Protein AF-A0A165UJW6-F1 (afdb_monomer)

Radius of gyration: 14.22 Å; Cα contacts (8 Å, |Δi|>4): 80; chains: 1; bounding box: 29×29×41 Å

Mean predicted aligned error: 2.59 Å

pLDDT: mean 96.49, std 1.79, range [86.5, 98.12]

Solvent-accessible surface area (backbone atoms only — not comparable to full-atom values): 5231 Å² total; per-residue (Å²): 100,85,88,74,51,54,69,66,63,53,50,52,48,51,52,52,33,54,75,69,71,46,94,61,61,36,69,43,67,51,56,89,47,78,87,55,59,62,92,81,35,87,78,30,53,48,81,78,49,77,38,76,76,54,73,54,65,57,45,38,62,44,96,71,73,84,54,43,72,56,65,59,56,54,49,36,71,76,40,60,91,81,104

Secondary structure (DSSP, 8-state):
-TTTS-HHHHHHHHHHHHHTT-S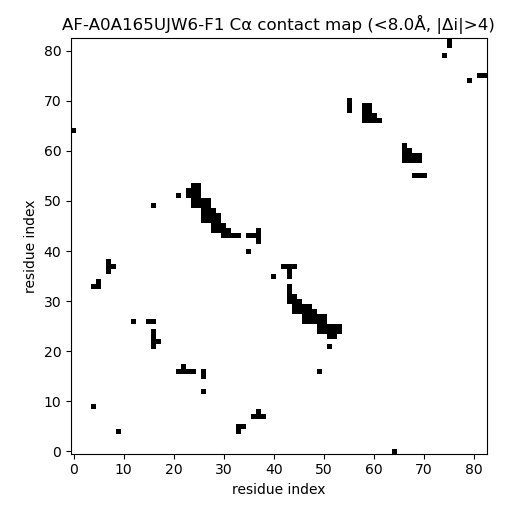S-EEEEE-S-TTS-TTT-TTS-EEEEEESS--HHHHHS-SSS----THHHHHHHH-TTT-

Sequence (83 aa):
MTDEFSEAYKKIAVSAVEALGAKISGIDLIIPDKEIDPTTDKKAYGIIEANFNPAMHMHVYPFAGKGRRLTMNVLKLLYPEVF

Structure (mmCIF, N/CA/C/O backbone):
data_AF-A0A165UJW6-F1
#
_entry.id   AF-A0A165UJW6-F1
#
loop_
_atom_site.group_PDB
_atom_site.id
_atom_site.type_symbol
_atom_site.label_atom_id
_atom_site.label_alt_id
_atom_site.label_comp_id
_atom_site.label_asym_id
_atom_site.label_entity_id
_atom_site.label_seq_id
_atom_site.pdbx_PDB_ins_code
_atom_site.Cartn_x
_atom_site.Cartn_y
_atom_site.Cartn_z
_atom_site.occupancy
_atom_site.B_iso_or_equiv
_atom_site.auth_seq_id
_atom_site.auth_comp_id
_atom_site.auth_asym_id
_atom_site.auth_atom_id
_atom_site.pdbx_PDB_model_num
ATOM 1 N N . MET A 1 1 ? 0.197 -10.916 -6.261 1.00 89.69 1 MET A N 1
ATOM 2 C CA . MET A 1 1 ? 0.761 -9.568 -6.485 1.00 89.69 1 MET A CA 1
ATOM 3 C C . MET A 1 1 ? 1.417 -8.941 -5.258 1.00 89.69 1 MET A C 1
ATOM 5 O O . MET A 1 1 ? 2.535 -8.483 -5.409 1.00 89.69 1 MET A O 1
ATOM 9 N N . THR A 1 2 ? 0.816 -8.890 -4.056 1.00 92.75 2 THR A N 1
ATOM 10 C CA . THR A 1 2 ? 1.431 -8.166 -2.908 1.00 92.75 2 THR A CA 1
ATOM 11 C C . THR A 1 2 ? 2.878 -8.571 -2.603 1.00 92.75 2 THR A C 1
ATOM 13 O O . THR A 1 2 ? 3.700 -7.709 -2.309 1.00 92.75 2 THR A O 1
ATOM 16 N N . ASP A 1 3 ? 3.196 -9.863 -2.680 1.00 94.19 3 ASP A N 1
ATOM 17 C CA . ASP A 1 3 ? 4.553 -10.374 -2.433 1.00 94.19 3 ASP A CA 1
ATOM 18 C C . ASP A 1 3 ? 5.456 -10.313 -3.679 1.00 94.19 3 ASP A C 1
ATOM 20 O O . ASP A 1 3 ? 6.657 -10.511 -3.572 1.00 94.19 3 ASP A O 1
ATOM 24 N N . GLU A 1 4 ? 4.884 -10.044 -4.854 1.00 93.56 4 GLU A N 1
ATOM 25 C CA . GLU A 1 4 ? 5.595 -9.989 -6.140 1.00 93.56 4 GLU A CA 1
ATOM 26 C C . GLU A 1 4 ? 6.077 -8.577 -6.485 1.00 93.56 4 GLU A C 1
ATOM 28 O O . GLU A 1 4 ? 6.946 -8.423 -7.336 1.00 93.56 4 GLU A O 1
ATOM 33 N N . PHE A 1 5 ? 5.502 -7.544 -5.863 1.00 95.56 5 PHE A N 1
ATOM 34 C CA . PHE A 1 5 ? 5.986 -6.174 -6.003 1.00 95.56 5 PHE A CA 1
ATOM 35 C C . PHE A 1 5 ? 7.177 -5.922 -5.089 1.00 95.56 5 PHE A C 1
ATOM 37 O O . PHE A 1 5 ? 7.159 -6.295 -3.910 1.00 95.56 5 PHE A O 1
ATOM 44 N N . SER A 1 6 ? 8.167 -5.203 -5.620 1.00 95.81 6 SER A N 1
ATOM 45 C CA . SER A 1 6 ? 9.317 -4.745 -4.849 1.00 95.81 6 SER A CA 1
ATOM 46 C C . SER A 1 6 ? 8.897 -3.813 -3.706 1.00 95.81 6 SER A C 1
ATOM 48 O O . SER A 1 6 ? 7.897 -3.091 -3.772 1.00 95.81 6 SER A O 1
ATOM 50 N N . GLU A 1 7 ? 9.700 -3.790 -2.643 1.00 96.94 7 GLU A N 1
ATOM 51 C CA . GLU A 1 7 ? 9.478 -2.888 -1.506 1.00 96.94 7 GLU A CA 1
ATOM 52 C C . GLU A 1 7 ? 9.568 -1.406 -1.898 1.00 96.94 7 GLU A C 1
ATOM 54 O O . GLU A 1 7 ? 8.990 -0.558 -1.221 1.00 96.94 7 GLU A O 1
ATOM 59 N N . ALA A 1 8 ? 10.246 -1.074 -3.001 1.00 97.19 8 ALA A N 1
ATOM 60 C CA . ALA A 1 8 ? 10.352 0.298 -3.488 1.00 97.19 8 ALA A CA 1
ATOM 61 C C . ALA A 1 8 ? 8.974 0.878 -3.853 1.00 97.19 8 ALA A C 1
ATOM 63 O O . ALA A 1 8 ? 8.619 1.955 -3.373 1.00 97.19 8 ALA A O 1
ATOM 64 N N . TYR A 1 9 ? 8.150 0.133 -4.601 1.00 97.69 9 TYR A N 1
ATOM 65 C CA . TYR A 1 9 ? 6.780 0.553 -4.926 1.00 97.69 9 TYR A CA 1
ATOM 66 C C . TYR A 1 9 ? 5.890 0.670 -3.685 1.00 97.69 9 TYR A C 1
ATOM 68 O O . TYR A 1 9 ? 5.084 1.594 -3.578 1.00 97.69 9 TYR A O 1
ATOM 76 N N . LYS A 1 10 ? 6.061 -0.227 -2.708 1.00 97.50 10 LYS A N 1
ATOM 77 C CA . LYS A 1 10 ? 5.303 -0.165 -1.449 1.00 97.50 10 LYS A CA 1
ATOM 78 C C . LYS A 1 10 ? 5.657 1.088 -0.649 1.00 97.50 10 LYS A C 1
ATOM 80 O O . LYS A 1 10 ? 4.759 1.758 -0.149 1.00 97.50 10 LYS A O 1
ATOM 85 N N . LYS A 1 11 ? 6.945 1.442 -0.575 1.00 97.94 11 LYS A N 1
ATOM 86 C CA . LYS A 1 11 ? 7.407 2.679 0.078 1.00 97.94 11 LYS A CA 1
ATOM 87 C C . LYS A 1 11 ? 6.862 3.929 -0.601 1.00 97.94 11 LYS A C 1
ATOM 89 O O . LYS A 1 11 ? 6.457 4.845 0.099 1.00 97.94 11 LYS A O 1
ATOM 94 N N . ILE A 1 12 ? 6.786 3.943 -1.931 1.00 97.69 12 ILE A N 1
ATOM 95 C CA . ILE A 1 12 ? 6.159 5.039 -2.682 1.00 97.69 12 ILE A CA 1
ATOM 96 C C . ILE A 1 12 ? 4.701 5.233 -2.253 1.00 97.69 12 ILE A C 1
ATOM 98 O O . ILE A 1 12 ? 4.300 6.358 -1.955 1.00 97.69 12 ILE A O 1
ATOM 102 N N . ALA A 1 13 ? 3.921 4.150 -2.163 1.00 97.94 13 ALA A N 1
ATOM 103 C CA . ALA A 1 13 ? 2.541 4.232 -1.689 1.00 97.94 13 ALA A CA 1
ATOM 104 C C . ALA A 1 13 ? 2.468 4.759 -0.244 1.00 97.94 13 ALA A C 1
ATOM 106 O O . ALA A 1 13 ? 1.664 5.642 0.038 1.00 97.94 13 ALA A O 1
ATOM 107 N N . VAL A 1 14 ? 3.343 4.292 0.656 1.00 98.00 14 VAL A N 1
ATOM 108 C CA . VAL A 1 14 ? 3.420 4.801 2.041 1.00 98.00 14 VAL A CA 1
ATOM 109 C C . VAL A 1 14 ? 3.727 6.301 2.071 1.00 98.00 14 VAL A C 1
ATOM 111 O O . VAL A 1 14 ? 2.990 7.054 2.703 1.00 98.00 14 VAL A O 1
ATOM 114 N N . SER A 1 15 ? 4.746 6.757 1.340 1.00 98.00 15 SER A N 1
ATOM 115 C CA . SER A 1 15 ? 5.115 8.177 1.284 1.00 98.00 15 SER A CA 1
ATOM 116 C C . SER A 1 15 ? 4.004 9.054 0.702 1.00 98.00 15 SER A C 1
ATOM 118 O O . SER A 1 15 ? 3.825 10.185 1.146 1.00 98.00 15 SER A O 1
ATOM 120 N N . ALA A 1 16 ? 3.221 8.543 -0.253 1.00 98.12 16 ALA A N 1
ATOM 121 C CA . ALA A 1 16 ? 2.054 9.254 -0.771 1.00 98.12 16 ALA A CA 1
ATOM 122 C C . ALA A 1 16 ? 0.963 9.427 0.300 1.00 98.12 16 ALA A C 1
ATOM 124 O O . ALA A 1 16 ? 0.419 10.520 0.450 1.00 98.12 16 ALA A O 1
ATOM 125 N N . VAL A 1 17 ? 0.679 8.383 1.088 1.00 98.00 17 VAL A N 1
ATOM 126 C CA . VAL A 1 17 ? -0.268 8.460 2.217 1.00 98.00 17 VAL A CA 1
ATOM 127 C C . VAL A 1 17 ? 0.212 9.462 3.275 1.00 98.00 17 VAL A C 1
ATOM 129 O O . VAL A 1 17 ? -0.582 10.277 3.749 1.00 98.00 17 VAL A O 1
ATOM 132 N N . GLU A 1 18 ? 1.506 9.445 3.607 1.00 97.94 18 GLU A N 1
ATOM 133 C CA . GLU A 1 18 ? 2.124 10.386 4.553 1.00 97.94 18 GLU A CA 1
ATOM 134 C C . GLU A 1 18 ? 2.034 11.837 4.067 1.00 97.94 18 GLU A C 1
ATOM 136 O O . GLU A 1 18 ? 1.644 12.715 4.838 1.00 97.94 18 GLU A O 1
ATOM 141 N N . ALA A 1 19 ? 2.327 12.092 2.787 1.00 98.06 19 ALA A N 1
ATOM 142 C CA . ALA A 1 19 ? 2.238 13.424 2.186 1.00 98.06 19 ALA A CA 1
ATOM 143 C C . ALA A 1 19 ? 0.808 13.991 2.206 1.00 98.06 19 ALA A C 1
ATOM 145 O O . ALA A 1 19 ? 0.624 15.204 2.299 1.00 98.06 19 ALA A O 1
ATOM 146 N N . LEU A 1 20 ? -0.204 13.120 2.158 1.00 97.25 20 LEU A N 1
ATOM 147 C CA . LEU A 1 20 ? -1.616 13.493 2.286 1.00 97.25 20 LEU A CA 1
ATOM 148 C C . LEU A 1 20 ? -2.062 13.706 3.743 1.00 97.25 20 LEU A C 1
ATOM 150 O O . LEU A 1 20 ? -3.199 14.111 3.976 1.00 97.25 20 LEU A O 1
ATOM 154 N N . GLY A 1 21 ? -1.212 13.404 4.731 1.00 97.31 21 GLY A N 1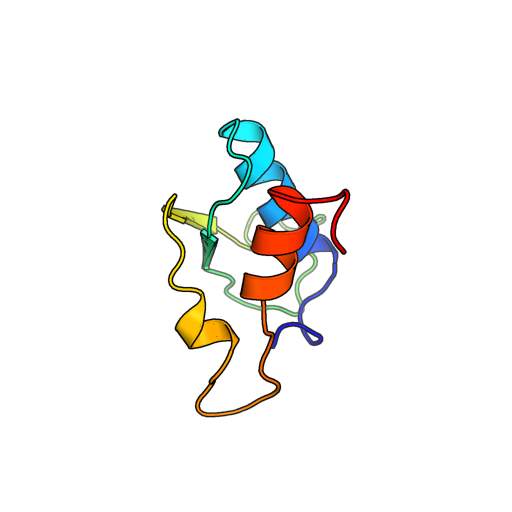
ATOM 155 C CA . GLY A 1 21 ? -1.575 13.452 6.150 1.00 97.31 21 GLY A CA 1
ATOM 156 C C . GLY A 1 21 ? -2.618 12.402 6.555 1.00 97.31 21 GLY A C 1
ATOM 157 O O . GLY A 1 21 ? -3.232 12.515 7.618 1.00 97.31 21 GLY A O 1
ATOM 158 N N . ALA A 1 22 ? -2.838 11.382 5.724 1.00 96.88 22 ALA A N 1
ATOM 159 C CA . ALA A 1 22 ? -3.805 10.329 5.990 1.00 96.88 22 ALA A CA 1
ATOM 160 C C . ALA A 1 22 ? -3.199 9.240 6.890 1.00 96.88 22 ALA A C 1
ATOM 162 O O . ALA A 1 22 ? -2.010 8.938 6.828 1.00 96.88 22 ALA A O 1
ATOM 163 N N . LYS A 1 23 ? -4.031 8.610 7.727 1.00 95.31 23 LYS A N 1
ATOM 164 C CA . LYS A 1 23 ? -3.638 7.394 8.467 1.00 95.31 23 LYS A CA 1
ATOM 165 C C . LYS A 1 23 ? -3.905 6.118 7.677 1.00 95.31 23 LYS A C 1
ATOM 167 O O . LYS A 1 23 ? -3.167 5.150 7.815 1.00 95.31 23 LYS A O 1
ATOM 172 N N . ILE A 1 24 ? -4.959 6.125 6.866 1.00 96.62 24 ILE A N 1
ATOM 173 C CA . ILE A 1 24 ? -5.350 5.031 5.980 1.00 96.62 24 ILE A CA 1
ATOM 174 C C . ILE A 1 24 ? -5.799 5.668 4.667 1.00 96.62 24 ILE A C 1
ATOM 176 O O . ILE A 1 24 ? -6.635 6.567 4.673 1.00 96.62 24 ILE A O 1
ATOM 180 N N . SER A 1 25 ? -5.236 5.208 3.556 1.00 97.69 25 SER A N 1
ATOM 181 C CA . SER A 1 25 ? -5.681 5.544 2.206 1.00 97.69 25 SER A CA 1
ATOM 182 C C . SER A 1 25 ? -5.213 4.444 1.250 1.00 97.69 25 SER A C 1
ATOM 184 O O . SER A 1 25 ? -4.177 3.815 1.487 1.00 97.69 25 SER A O 1
ATOM 186 N N . GLY A 1 26 ? -6.001 4.163 0.215 1.00 97.88 26 GLY A N 1
ATOM 187 C CA . GLY A 1 26 ? -5.595 3.319 -0.907 1.00 97.88 26 GLY A CA 1
ATOM 188 C C . GLY A 1 26 ? -4.943 4.180 -1.979 1.00 97.88 26 GLY A C 1
ATOM 189 O O . GLY A 1 26 ? -5.525 5.182 -2.380 1.00 97.88 26 GLY A O 1
ATOM 190 N N . ILE A 1 27 ? -3.744 3.810 -2.425 1.00 98.12 27 ILE A N 1
ATOM 191 C CA . ILE A 1 27 ? -3.042 4.515 -3.500 1.00 98.12 27 ILE A CA 1
ATOM 192 C C . ILE A 1 27 ? -3.118 3.665 -4.757 1.00 98.12 27 ILE A C 1
ATOM 194 O O . ILE A 1 27 ? -2.619 2.537 -4.758 1.00 98.12 27 ILE A O 1
ATOM 198 N N . ASP A 1 28 ? -3.689 4.232 -5.813 1.00 98.00 28 ASP A N 1
ATOM 199 C CA . ASP A 1 28 ? -3.755 3.585 -7.115 1.00 98.00 28 ASP A CA 1
ATOM 200 C C . ASP A 1 28 ? -2.616 4.097 -7.995 1.00 98.00 28 ASP A C 1
ATOM 202 O O . ASP A 1 28 ? -2.456 5.299 -8.240 1.00 98.00 28 ASP A O 1
ATOM 206 N N . LEU A 1 29 ? -1.791 3.154 -8.451 1.00 97.62 29 LEU A N 1
ATOM 207 C CA . LEU A 1 29 ? -0.633 3.408 -9.296 1.00 97.62 29 LEU A CA 1
ATOM 208 C C . LEU A 1 29 ? -0.836 2.757 -10.661 1.00 97.62 29 LEU A C 1
ATOM 210 O O . LEU A 1 29 ? -1.264 1.606 -10.755 1.00 97.62 29 LEU A O 1
ATOM 214 N N . ILE A 1 30 ? -0.429 3.459 -11.713 1.00 97.94 30 ILE A N 1
ATOM 215 C CA . ILE A 1 30 ? -0.150 2.847 -13.011 1.00 97.94 30 ILE A CA 1
ATOM 216 C C . ILE A 1 30 ? 1.341 2.532 -13.053 1.00 97.94 30 ILE A C 1
ATOM 218 O O . ILE A 1 30 ? 2.168 3.432 -12.921 1.00 97.94 30 ILE A O 1
ATOM 222 N N . ILE A 1 31 ? 1.670 1.256 -13.241 1.00 97.50 31 ILE A N 1
ATOM 223 C CA . ILE A 1 31 ? 3.040 0.738 -13.306 1.00 97.50 31 ILE A CA 1
ATOM 224 C C . ILE A 1 31 ? 3.167 -0.017 -14.635 1.00 97.50 31 ILE A C 1
ATOM 226 O O . ILE A 1 31 ? 2.567 -1.087 -14.759 1.00 97.50 31 ILE A O 1
ATOM 230 N N . PRO A 1 32 ? 3.873 0.529 -15.647 1.00 96.88 32 PRO A N 1
ATOM 231 C CA . PRO A 1 32 ? 3.990 -0.110 -16.959 1.00 96.88 32 PRO A CA 1
ATOM 232 C C . PRO A 1 32 ? 4.715 -1.458 -16.907 1.00 96.88 32 PRO A C 1
ATOM 234 O O . PRO A 1 32 ? 4.331 -2.386 -17.613 1.00 96.88 32 PRO A O 1
ATOM 237 N N . ASP A 1 33 ? 5.741 -1.561 -16.059 1.00 96.31 33 ASP A N 1
ATOM 238 C CA . ASP A 1 33 ? 6.500 -2.785 -15.818 1.00 96.31 33 ASP A CA 1
ATOM 239 C C . ASP A 1 33 ? 6.942 -2.846 -14.349 1.00 96.31 33 ASP A C 1
ATOM 241 O O . ASP A 1 33 ? 7.647 -1.966 -13.853 1.00 96.31 33 ASP A O 1
ATOM 245 N N . LYS A 1 34 ? 6.510 -3.895 -13.643 1.00 94.69 34 LYS A N 1
ATOM 246 C CA . LYS A 1 34 ? 6.786 -4.093 -12.213 1.00 94.69 34 LYS A CA 1
ATOM 247 C C . LYS A 1 34 ? 8.238 -4.469 -11.909 1.00 94.69 34 LYS A C 1
ATOM 249 O O . LYS A 1 34 ? 8.637 -4.374 -10.749 1.00 94.69 34 LYS A O 1
ATOM 254 N N . GLU A 1 35 ? 8.998 -4.908 -12.912 1.00 95.88 35 GLU A N 1
ATOM 255 C CA . GLU A 1 35 ? 10.401 -5.309 -12.755 1.00 95.88 35 GLU A CA 1
ATOM 256 C C . GLU A 1 35 ? 11.360 -4.106 -12.808 1.00 95.88 35 GLU A C 1
ATOM 258 O O . GLU A 1 35 ? 12.505 -4.207 -12.367 1.00 95.88 35 GLU A O 1
ATOM 263 N N . ILE A 1 36 ? 10.903 -2.947 -13.302 1.00 96.75 36 ILE A N 1
ATOM 264 C CA . ILE A 1 36 ? 11.690 -1.708 -13.302 1.00 96.75 36 ILE A CA 1
ATOM 265 C C . ILE A 1 36 ? 11.800 -1.171 -11.871 1.00 96.75 36 ILE A C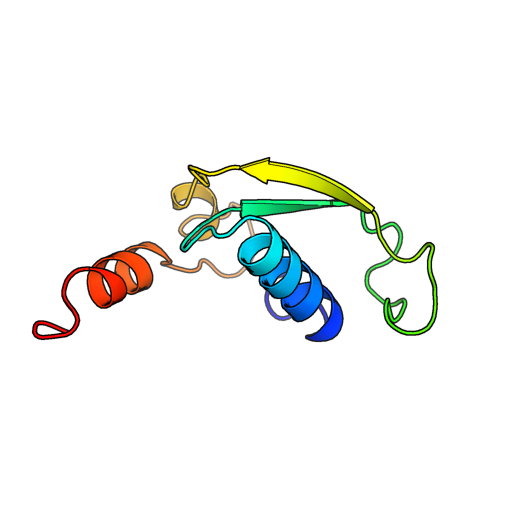 1
ATOM 267 O O . ILE A 1 36 ? 10.798 -1.055 -11.163 1.00 96.75 36 ILE A O 1
ATOM 271 N N . ASP A 1 37 ? 13.013 -0.793 -11.458 1.00 96.25 37 ASP A N 1
ATOM 272 C CA . ASP A 1 37 ? 13.251 -0.141 -10.171 1.00 96.25 37 ASP A CA 1
ATOM 273 C C . ASP A 1 37 ? 12.821 1.340 -10.221 1.00 96.25 37 ASP A C 1
ATOM 275 O O . ASP A 1 37 ? 13.477 2.157 -10.886 1.00 96.25 37 ASP A O 1
ATOM 279 N N . PRO A 1 38 ? 11.770 1.733 -9.473 1.00 96.69 38 PRO A N 1
ATOM 280 C CA . PRO A 1 38 ? 11.240 3.091 -9.506 1.00 96.69 38 PRO A CA 1
ATOM 281 C C . PRO A 1 38 ? 12.151 4.133 -8.847 1.00 96.69 38 PRO A C 1
ATOM 283 O O . PRO A 1 38 ? 11.868 5.328 -8.926 1.00 96.69 38 PRO A O 1
ATOM 286 N N . THR A 1 39 ? 13.239 3.715 -8.194 1.00 94.69 39 THR A N 1
ATOM 287 C CA . THR A 1 39 ? 14.259 4.631 -7.663 1.00 94.69 39 THR A CA 1
ATOM 288 C C . THR A 1 39 ? 15.241 5.102 -8.736 1.00 94.69 39 THR A C 1
ATOM 290 O O . THR A 1 39 ? 15.885 6.138 -8.567 1.00 94.69 39 THR A O 1
ATOM 293 N N . THR A 1 40 ? 15.333 4.371 -9.850 1.00 96.56 40 THR A N 1
ATOM 294 C CA . THR A 1 40 ? 16.283 4.645 -10.939 1.00 96.56 40 THR A CA 1
ATOM 295 C C . THR A 1 40 ? 15.614 5.199 -12.193 1.00 96.56 40 THR A C 1
ATOM 297 O O . THR A 1 40 ? 16.245 5.962 -12.926 1.00 96.56 40 THR A O 1
ATOM 300 N N . ASP A 1 41 ? 14.332 4.890 -12.414 1.00 96.69 41 ASP A N 1
ATOM 301 C CA . ASP A 1 41 ? 13.572 5.360 -13.572 1.00 96.69 41 ASP A CA 1
ATOM 302 C C . ASP A 1 41 ? 12.341 6.180 -13.157 1.00 96.69 41 ASP A C 1
ATOM 304 O O . ASP A 1 41 ? 11.409 5.697 -12.515 1.00 96.69 41 ASP A O 1
ATOM 308 N N . LYS A 1 42 ? 12.304 7.441 -13.602 1.00 93.00 42 LYS A N 1
ATOM 309 C CA . LYS A 1 42 ? 11.192 8.371 -13.351 1.00 93.00 42 LYS A CA 1
ATOM 310 C C . LYS A 1 42 ? 9.899 8.001 -14.086 1.00 93.00 42 LYS A C 1
ATOM 312 O O . LYS A 1 42 ? 8.860 8.572 -13.776 1.00 93.00 42 LYS A O 1
ATOM 317 N N . LYS A 1 43 ? 9.954 7.104 -15.074 1.00 96.06 43 LYS A N 1
ATOM 318 C CA . LYS A 1 43 ? 8.794 6.608 -15.834 1.00 96.06 43 LYS A CA 1
ATOM 319 C C . LYS A 1 43 ? 8.273 5.265 -15.318 1.00 96.06 43 LYS A C 1
ATOM 321 O O . LYS A 1 43 ? 7.334 4.727 -15.897 1.00 96.06 43 LYS A O 1
ATOM 326 N N . ALA A 1 44 ? 8.856 4.739 -14.241 1.00 97.56 44 ALA A N 1
ATOM 327 C CA . ALA A 1 44 ? 8.482 3.449 -13.672 1.00 97.56 44 ALA A CA 1
ATOM 328 C C . ALA A 1 44 ? 7.031 3.402 -13.163 1.00 97.56 44 ALA A C 1
ATOM 330 O O . ALA A 1 44 ? 6.419 2.338 -13.144 1.00 97.56 44 ALA A O 1
ATOM 331 N N . TYR A 1 45 ? 6.461 4.542 -12.756 1.00 98.12 45 TYR A N 1
ATOM 332 C CA . TYR A 1 45 ? 5.069 4.620 -12.322 1.00 98.12 45 TYR A CA 1
ATOM 333 C C . TYR A 1 45 ? 4.482 6.030 -12.427 1.00 98.12 45 TYR A C 1
ATOM 335 O O . TYR A 1 45 ? 5.204 7.020 -12.553 1.00 98.12 45 TYR A O 1
ATOM 343 N N . GLY A 1 46 ? 3.160 6.113 -12.284 1.00 98.06 46 GLY A N 1
ATOM 344 C CA . GLY A 1 46 ? 2.438 7.330 -11.917 1.00 98.06 46 GLY A CA 1
ATOM 345 C C . GLY A 1 46 ? 1.349 7.025 -10.887 1.00 98.06 46 GLY A C 1
ATOM 346 O O . GLY A 1 46 ? 0.716 5.973 -10.958 1.00 98.06 46 GLY A O 1
ATOM 347 N N . ILE A 1 47 ? 1.136 7.926 -9.924 1.00 97.81 47 ILE A N 1
ATOM 348 C CA . ILE A 1 47 ? -0.008 7.865 -8.998 1.00 97.81 47 ILE A CA 1
ATOM 349 C C . ILE A 1 47 ? -1.198 8.532 -9.686 1.00 97.81 47 ILE A C 1
ATOM 351 O O . ILE A 1 47 ? -1.068 9.663 -10.156 1.00 97.81 47 ILE A O 1
ATOM 355 N N . ILE A 1 48 ? -2.335 7.841 -9.745 1.00 97.69 48 ILE A N 1
ATOM 356 C CA . ILE A 1 48 ? -3.541 8.339 -10.426 1.00 97.69 48 ILE A CA 1
ATOM 357 C C . ILE A 1 48 ? -4.651 8.752 -9.461 1.00 97.69 48 ILE A C 1
ATOM 359 O O . ILE A 1 48 ? -5.406 9.670 -9.765 1.00 97.69 48 ILE A O 1
ATOM 363 N N . GLU A 1 49 ? -4.733 8.110 -8.297 1.00 97.88 49 GLU A N 1
ATOM 364 C CA . GLU A 1 49 ? -5.773 8.365 -7.304 1.00 97.88 49 GLU A CA 1
ATOM 365 C C . GLU A 1 49 ? -5.260 8.035 -5.897 1.00 97.88 49 GLU A C 1
ATOM 367 O O . GLU A 1 49 ? -4.434 7.138 -5.702 1.00 97.88 49 GLU A O 1
ATOM 372 N N . ALA A 1 50 ? -5.773 8.769 -4.910 1.00 97.44 50 ALA A N 1
ATOM 373 C CA . ALA A 1 50 ? -5.688 8.411 -3.504 1.00 97.44 50 ALA A CA 1
ATOM 374 C C . ALA A 1 50 ? -7.103 8.343 -2.919 1.00 97.44 50 ALA A C 1
ATOM 376 O O . ALA A 1 50 ? -7.806 9.355 -2.850 1.00 97.44 50 ALA A O 1
ATOM 377 N N . ASN A 1 51 ? -7.514 7.155 -2.486 1.00 97.12 51 ASN A N 1
ATOM 378 C CA . ASN A 1 51 ? -8.859 6.895 -2.000 1.00 97.12 51 ASN A CA 1
ATOM 379 C C . ASN A 1 51 ? -8.875 6.759 -0.471 1.00 97.12 51 ASN A C 1
ATOM 381 O O . ASN A 1 51 ? -8.351 5.799 0.099 1.00 97.12 51 ASN A O 1
ATOM 385 N N . PHE A 1 52 ? -9.515 7.714 0.205 1.00 94.44 52 PHE A N 1
ATOM 386 C CA . PHE A 1 52 ? -9.573 7.777 1.671 1.00 94.44 52 PHE A CA 1
ATOM 387 C C . PHE A 1 52 ? -10.462 6.696 2.310 1.00 94.44 52 PHE A C 1
ATOM 389 O O . PHE A 1 52 ? -10.433 6.527 3.527 1.00 94.44 52 PHE A O 1
ATOM 396 N N . ASN A 1 53 ? -11.237 5.951 1.516 1.00 94.88 53 ASN A N 1
ATOM 397 C CA . ASN A 1 53 ? -12.044 4.828 1.986 1.00 94.88 53 ASN A CA 1
ATOM 398 C C . ASN A 1 53 ? -11.776 3.578 1.128 1.00 94.88 53 ASN A C 1
ATOM 400 O O . ASN A 1 53 ? -12.634 3.164 0.342 1.00 94.88 53 ASN A O 1
ATOM 404 N N . PRO A 1 54 ? -10.578 2.972 1.243 1.00 95.81 54 PRO A N 1
ATOM 405 C CA . PRO A 1 54 ? -10.195 1.860 0.389 1.00 95.81 54 PRO 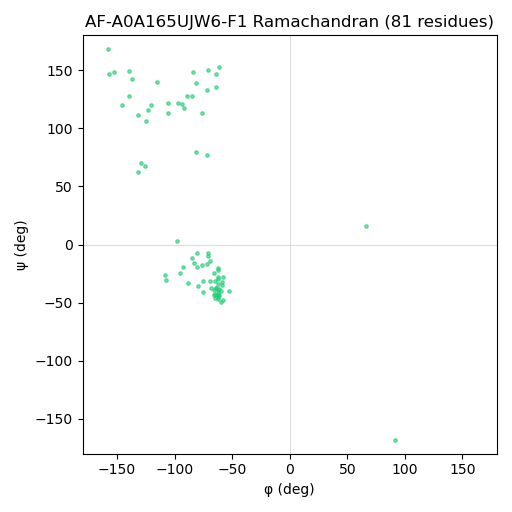A CA 1
ATOM 406 C C . PRO A 1 54 ? -11.104 0.650 0.618 1.00 95.81 54 PRO A C 1
ATOM 408 O O . PRO A 1 54 ? -11.379 0.239 1.749 1.00 95.81 54 PRO A O 1
ATOM 411 N N . ALA A 1 55 ? -11.532 0.027 -0.476 1.00 96.12 55 ALA A N 1
ATOM 412 C CA . ALA A 1 55 ? -12.403 -1.141 -0.469 1.00 96.12 55 ALA A CA 1
ATOM 413 C C . ALA A 1 55 ? -11.668 -2.413 0.008 1.00 96.12 55 ALA A C 1
ATOM 415 O O . ALA A 1 55 ? -11.317 -3.305 -0.765 1.00 96.12 55 ALA A O 1
ATOM 416 N N . MET A 1 56 ? -11.469 -2.529 1.324 1.00 97.00 56 MET A N 1
ATOM 417 C CA . MET A 1 56 ? -10.684 -3.600 1.954 1.00 97.00 56 MET A CA 1
ATOM 418 C C . MET A 1 56 ? -11.190 -5.017 1.653 1.00 97.00 56 MET A C 1
ATOM 420 O O . MET A 1 56 ? -10.391 -5.951 1.648 1.00 97.00 56 MET A O 1
ATOM 424 N N . HIS A 1 57 ? -12.488 -5.203 1.393 1.00 96.75 57 HIS A N 1
ATOM 425 C CA . HIS A 1 57 ? -13.064 -6.519 1.096 1.00 96.75 57 HIS A CA 1
ATOM 426 C C . HIS A 1 57 ? -12.421 -7.175 -0.137 1.00 96.75 57 HIS A C 1
ATOM 428 O O . HIS A 1 57 ? -12.187 -8.385 -0.120 1.00 96.75 57 HIS A O 1
ATOM 434 N N . MET A 1 58 ? -12.042 -6.379 -1.145 1.00 96.81 58 MET A N 1
ATOM 435 C CA . MET A 1 58 ? -11.352 -6.863 -2.346 1.00 96.81 58 MET A CA 1
ATOM 436 C C . MET A 1 58 ? -9.963 -7.434 -2.028 1.00 96.81 58 MET A C 1
ATOM 438 O O . MET A 1 58 ? -9.524 -8.388 -2.662 1.00 96.81 58 MET A O 1
ATOM 442 N N . HIS A 1 59 ? -9.288 -6.907 -1.000 1.00 97.00 59 HIS A N 1
ATOM 443 C CA . HIS A 1 59 ? -8.002 -7.438 -0.544 1.00 97.00 59 HIS A CA 1
ATOM 444 C C . HIS A 1 59 ? -8.159 -8.740 0.248 1.00 97.00 59 HIS A C 1
ATOM 446 O O . HIS A 1 59 ? -7.262 -9.581 0.214 1.00 97.00 59 HIS A O 1
ATOM 452 N N . VAL A 1 60 ? -9.273 -8.925 0.968 1.00 97.62 60 VAL A N 1
ATOM 453 C CA . VAL A 1 60 ? -9.508 -10.139 1.770 1.00 97.62 60 VAL A CA 1
ATOM 454 C C . VAL A 1 60 ? -9.874 -11.330 0.887 1.00 97.62 60 VAL A C 1
ATOM 456 O O . VAL A 1 60 ? -9.380 -12.430 1.135 1.00 97.62 60 VAL A O 1
ATOM 459 N N . TYR A 1 61 ? -10.701 -11.107 -0.135 1.00 97.25 61 TYR A N 1
ATOM 460 C CA . TYR A 1 61 ? -11.286 -12.162 -0.968 1.00 97.25 61 TYR A CA 1
ATOM 461 C C . TYR A 1 61 ? -10.995 -11.932 -2.460 1.00 97.25 61 TYR A C 1
ATOM 463 O O . TYR A 1 61 ? -11.912 -11.630 -3.225 1.00 97.25 61 TYR A O 1
ATOM 471 N N . PRO A 1 62 ? -9.729 -12.040 -2.898 1.00 96.88 62 PRO A N 1
ATOM 472 C CA . PRO A 1 62 ? -9.406 -11.906 -4.309 1.00 96.88 62 PRO A CA 1
ATOM 473 C C . PRO A 1 62 ? -9.918 -13.120 -5.094 1.00 96.88 62 PRO A C 1
ATOM 475 O O . PRO A 1 62 ? -9.937 -14.237 -4.579 1.00 96.88 62 PRO A O 1
ATOM 478 N N . PHE A 1 63 ? -10.263 -12.921 -6.368 1.00 96.94 63 PHE A N 1
ATOM 479 C CA . PHE A 1 63 ? -10.581 -14.029 -7.278 1.00 96.94 63 PHE A CA 1
ATOM 480 C C . PHE A 1 63 ? -9.397 -15.001 -7.434 1.00 96.94 63 PHE A C 1
ATOM 482 O O . PHE A 1 63 ? -9.585 -16.214 -7.452 1.00 96.94 63 PHE A O 1
ATOM 489 N N . ALA A 1 64 ? -8.175 -14.466 -7.513 1.00 95.75 64 ALA A N 1
ATOM 490 C CA . ALA A 1 64 ? -6.941 -15.237 -7.611 1.00 95.75 64 ALA A CA 1
ATOM 491 C C . ALA A 1 64 ? -5.826 -14.627 -6.748 1.00 95.75 64 ALA A C 1
ATOM 493 O O . ALA A 1 64 ? -5.746 -13.411 -6.566 1.00 95.75 64 ALA A O 1
ATOM 494 N N . GLY A 1 65 ? -4.931 -15.481 -6.248 1.00 94.94 65 GLY A N 1
ATOM 495 C CA . GLY A 1 65 ? -3.826 -15.090 -5.373 1.00 94.94 65 GLY A CA 1
ATOM 496 C C . GLY A 1 65 ? -4.168 -15.159 -3.882 1.00 94.94 65 GLY A C 1
ATOM 497 O O . GLY A 1 65 ? -5.159 -15.755 -3.466 1.00 94.94 65 GLY A O 1
ATOM 498 N N . LYS A 1 66 ? -3.296 -14.582 -3.049 1.00 96.81 66 LYS A N 1
ATOM 499 C CA . LYS A 1 66 ? -3.386 -14.675 -1.587 1.00 96.81 66 LYS A CA 1
ATOM 500 C C . LYS A 1 66 ? -4.180 -13.511 -0.996 1.00 96.81 66 LYS A C 1
ATOM 502 O O . LYS A 1 66 ? -3.730 -12.368 -1.058 1.00 96.81 66 LYS A O 1
ATOM 507 N N . GLY A 1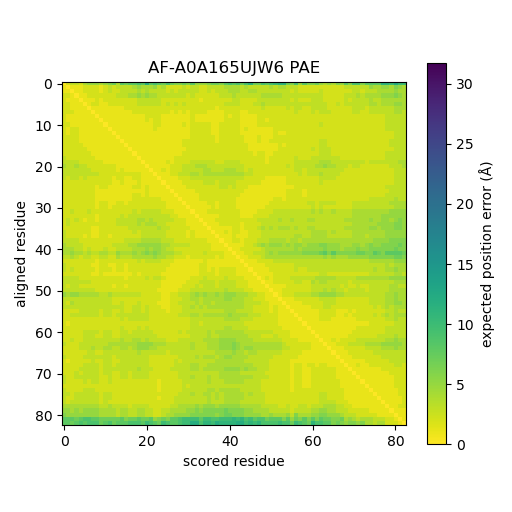 67 ? -5.302 -13.823 -0.351 1.00 97.00 67 GLY A N 1
ATOM 508 C CA . GLY A 1 67 ? -6.094 -12.857 0.410 1.00 97.00 67 GLY A CA 1
ATOM 509 C C . GLY A 1 67 ? -5.348 -12.281 1.619 1.00 97.00 67 GLY A C 1
ATOM 510 O O . GLY A 1 67 ? -4.528 -12.947 2.260 1.00 97.00 67 GLY A O 1
ATOM 511 N N . ARG A 1 68 ? -5.635 -11.018 1.938 1.00 97.06 68 ARG A N 1
ATOM 512 C CA . ARG A 1 68 ? -5.024 -10.236 3.020 1.00 97.06 68 ARG A CA 1
ATOM 513 C C . ARG A 1 68 ? -6.116 -9.557 3.844 1.00 97.06 68 ARG A C 1
ATOM 515 O O . ARG A 1 68 ? -6.785 -8.639 3.381 1.00 97.06 68 ARG A O 1
ATOM 522 N N . ARG A 1 69 ? -6.292 -9.993 5.095 1.00 96.88 69 ARG A N 1
ATOM 523 C CA . ARG A 1 69 ? -7.309 -9.450 6.011 1.00 96.88 69 ARG A CA 1
ATOM 524 C C . ARG A 1 69 ? -6.842 -8.147 6.669 1.00 96.88 69 ARG A C 1
ATOM 526 O O . ARG A 1 69 ? -6.423 -8.141 7.823 1.00 96.88 69 ARG A O 1
ATOM 533 N N . LEU A 1 70 ? -6.943 -7.045 5.928 1.00 96.50 70 LEU A N 1
ATOM 534 C CA . LEU A 1 70 ? -6.534 -5.709 6.386 1.00 96.50 70 LEU A CA 1
ATOM 535 C C . LEU A 1 70 ? -7.391 -5.174 7.544 1.00 96.50 70 LEU A C 1
ATOM 537 O O . LEU A 1 70 ? -6.912 -4.374 8.341 1.00 96.50 70 LEU A O 1
ATOM 541 N N . THR A 1 71 ? -8.629 -5.652 7.687 1.00 96.38 71 THR A N 1
ATOM 542 C CA . THR A 1 71 ? -9.562 -5.197 8.730 1.00 96.38 71 THR A CA 1
ATOM 543 C C . THR A 1 71 ? -9.022 -5.394 10.148 1.00 96.38 71 THR A C 1
ATOM 545 O O . THR A 1 71 ? -9.271 -4.560 11.010 1.00 96.38 71 THR A O 1
ATOM 548 N N . MET A 1 72 ? -8.218 -6.436 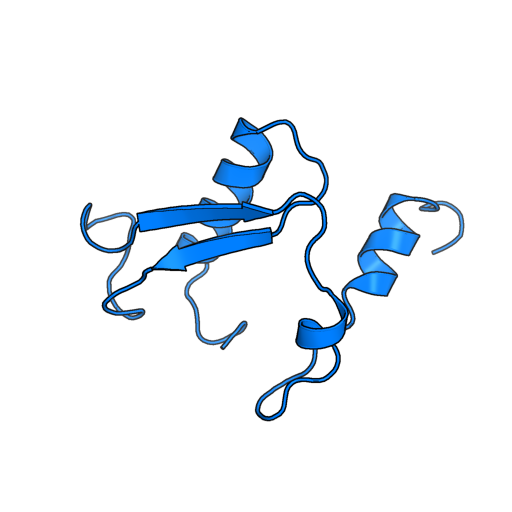10.391 1.00 96.50 72 MET A N 1
ATOM 549 C CA . MET A 1 72 ? -7.587 -6.643 11.700 1.00 96.50 72 MET A CA 1
ATOM 550 C C . MET A 1 72 ? -6.516 -5.594 12.002 1.00 96.50 72 MET A C 1
ATOM 552 O O . MET A 1 72 ? -6.344 -5.232 13.159 1.00 96.50 72 MET A O 1
ATOM 556 N N . ASN A 1 73 ? -5.823 -5.080 10.984 1.00 96.00 73 ASN A N 1
ATOM 557 C CA . ASN A 1 73 ? -4.858 -3.996 11.171 1.00 96.00 73 ASN A CA 1
ATOM 558 C C . ASN A 1 73 ? -5.574 -2.695 11.542 1.00 96.00 73 ASN A C 1
ATOM 560 O O . ASN A 1 73 ? -5.089 -1.957 12.388 1.00 96.00 73 ASN A O 1
ATOM 564 N N . VAL A 1 74 ? -6.749 -2.444 10.954 1.00 96.00 74 VAL A N 1
ATOM 565 C CA . VAL A 1 74 ? -7.584 -1.289 11.312 1.00 96.00 74 VAL A CA 1
ATOM 566 C C . VAL A 1 74 ? -8.079 -1.406 12.751 1.00 96.00 74 VAL A C 1
ATOM 568 O O . VAL A 1 74 ? -7.958 -0.455 13.512 1.00 96.00 74 VAL A O 1
ATOM 571 N N . LEU A 1 75 ? -8.573 -2.579 13.159 1.00 96.94 75 LEU A N 1
ATOM 572 C CA . LEU A 1 75 ? -8.998 -2.795 14.546 1.00 96.94 75 LEU A CA 1
ATOM 573 C C . LEU A 1 75 ? -7.838 -2.640 15.538 1.00 96.94 75 LEU A C 1
ATOM 575 O O . LEU A 1 75 ? -8.013 -1.981 16.553 1.00 96.94 75 LEU A O 1
ATOM 579 N N . LYS A 1 76 ? -6.651 -3.166 15.214 1.00 97.31 76 LYS A N 1
ATOM 580 C CA . LYS A 1 76 ? -5.422 -2.970 16.004 1.00 97.31 76 LYS A CA 1
ATOM 581 C C . LYS A 1 76 ? -5.001 -1.509 16.106 1.00 97.31 76 LYS A C 1
ATOM 583 O O . LYS A 1 76 ? -4.524 -1.087 17.148 1.00 97.31 76 LYS A O 1
ATOM 588 N N . LEU A 1 77 ? -5.160 -0.743 15.027 1.00 95.69 77 LEU A N 1
ATOM 589 C CA . LEU A 1 77 ? -4.868 0.689 15.028 1.00 95.69 77 LEU A CA 1
ATOM 590 C C . LEU A 1 77 ? -5.829 1.457 15.946 1.00 95.69 77 LEU A C 1
ATOM 592 O O . LEU A 1 77 ? -5.403 2.397 16.610 1.00 95.69 77 LEU A O 1
ATOM 596 N N . LEU A 1 78 ? -7.110 1.080 15.953 1.00 96.44 78 LEU A N 1
ATOM 597 C CA . LEU A 1 78 ? -8.152 1.754 16.732 1.00 96.44 78 LEU A CA 1
ATOM 598 C C . LEU A 1 78 ? -8.163 1.347 18.211 1.00 96.44 78 LEU A C 1
ATOM 600 O O . LEU A 1 78 ? -8.438 2.194 19.054 1.00 96.44 78 LEU A O 1
ATOM 604 N N . TYR A 1 79 ? -7.874 0.079 18.505 1.00 97.75 79 TYR A N 1
ATOM 605 C CA . TYR A 1 79 ? -7.930 -0.516 19.845 1.00 97.75 79 TYR A CA 1
ATOM 606 C C . TYR A 1 79 ? -6.650 -1.315 20.152 1.00 97.75 79 TYR A C 1
ATOM 608 O O . TYR A 1 79 ? -6.707 -2.542 20.308 1.00 97.75 79 TYR A O 1
ATOM 616 N N . PRO A 1 80 ? -5.474 -0.663 20.186 1.00 96.62 80 PRO A N 1
ATOM 617 C CA . PRO A 1 80 ? -4.190 -1.335 20.409 1.00 96.62 80 PRO A CA 1
ATOM 618 C C . PRO A 1 80 ? -4.077 -2.020 21.779 1.00 96.62 80 PRO A C 1
ATOM 620 O O . PRO A 1 80 ? -3.247 -2.898 21.962 1.00 96.62 80 PRO A O 1
ATOM 623 N N . GLU A 1 81 ? -4.893 -1.637 22.754 1.00 96.25 81 GLU A N 1
ATOM 624 C CA . GLU A 1 81 ? -4.947 -2.250 24.082 1.00 96.25 81 GLU A CA 1
ATOM 625 C C . GLU A 1 81 ? -5.665 -3.609 24.108 1.00 96.25 81 GLU A C 1
ATOM 627 O O . GLU A 1 81 ? -5.516 -4.365 25.068 1.00 96.25 81 GLU A O 1
ATOM 632 N N . VAL A 1 82 ? -6.454 -3.918 23.073 1.00 94.69 82 VAL A N 1
ATOM 633 C CA . VAL A 1 82 ? -7.252 -5.152 22.978 1.00 94.69 82 VAL A CA 1
ATOM 634 C C . VAL A 1 82 ? -6.523 -6.255 22.198 1.00 94.69 82 VAL A C 1
ATOM 636 O O . VAL A 1 82 ? -6.819 -7.435 22.393 1.00 94.69 82 VAL A O 1
ATOM 639 N N . PHE A 1 83 ? -5.590 -5.892 21.312 1.00 86.50 83 PHE A N 1
ATOM 640 C CA . PHE A 1 83 ? -4.972 -6.783 20.321 1.00 86.50 83 PHE A CA 1
ATOM 641 C C . PHE A 1 83 ? -3.448 -6.802 20.377 1.00 86.50 83 PHE A C 1
ATOM 643 O O . PHE A 1 83 ? -2.884 -7.865 20.020 1.00 86.50 83 PHE A O 1
#

Nearest PDB structures (foldseek):
  3ln7-assembly1_B  TM=9.521E-01  e=2.461E-06  Pasteurella multocida
  3ln6-assembly1_A-2  TM=9.478E-01  e=4.410E-04  Streptococcus agalactiae serogroup V
  8fxi-assembly1_E  TM=7.864E-01  e=1.275E-01  Stanieria sp. NIES-3757

Foldseek 3Di:
DVVLADVQVVVVQVVVCVVVVHPDKDWDKDAPDRVDRCVVDVVRIDTDDIGNDDPLVCQQDPPDDDHDNCVVVVVCVVCVVVD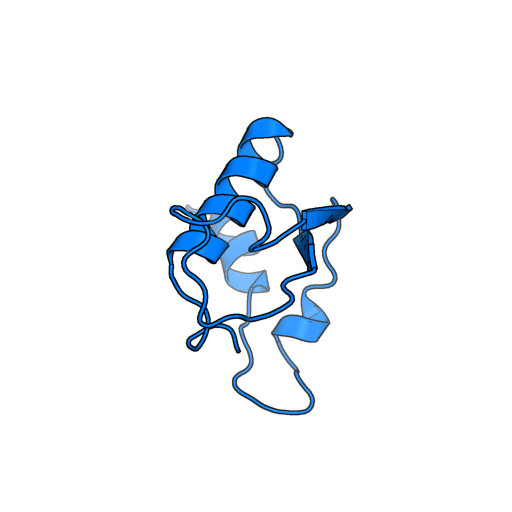

=== Feature glossary ===
Annotated list of the representations used here:

Nearest PDB structures. The Foldseek neighbor list gives the closest experimentally determined structures in the PDB, ranked by structural alignment. TM-score near 1 means near-identical fold; near 0.3 means only rough topology match. This is how one finds what a novel AlphaFold prediction most resembles in the solved-structure universe.

Foldseek 3Di. Foldseek's 3Di representation compresses backbone geometry into a per-residue letter drawn from a learned twenty-state alphabet. It captures the tertiary interaction pattern around each residue — which residues are packed against it in space, regardless of where they are in sequence.

Radius of gyration, Cα contacts, bounding box. Radius of gyration (Rg) is the root-mean-square distance of Cα atoms from their centroid — a single number for overall size and compactness. A globular domain of N residues has Rg ≈ 2.2·N^0.38 Å; an extended or disordered chain has a much larger Rg. The Cα contact count is the number of residue pairs whose Cα atoms are within 8 Å and are more than four positions apart in sequence — a standard proxy for tertiary packing density. The bounding box is the smallest axis-aligned box enclosing all Cα atoms.

InterPro / GO / CATH / organism. The annotation block draws on four external resources. InterPro: which protein families and domains the sequence belongs to. GO: standardized terms for what the protein does, what process it participates in, and where in the cell it acts. CATH: which structural fold it has in the CATH hierarchy. Organism: the species of origin.

mmCIF coordinates. The mmCIF block holds the 3D Cartesian coordinates of each backbone atom (N, Cα, C, O) in ångströms. mmCIF is the PDB's canonical archive format — a tagged-loop text representation of the atomic model.

pLDDT. pLDDT is the predicted lDDT-Cα score: AlphaFold's confidence that the local environment of each residue (all inter-atomic distances within 15 Å) is correctly placed. It is a per-residue number between 0 and 100, with higher meaning more reliable.

Backbone torsions (φ/ψ). φ (phi) and ψ (psi) are the two rotatable backbone dihedrals per residue: φ is the C(i-1)–N–Cα–C torsion, ψ is the N–Cα–C–N(i+1) torsion, both in degrees on (−180°, 180°]. α-helical residues cluster near (−60°, −45°); β-strand residues near (−120°, +130°). A Ramachandran plot is simply a scatter of (φ, ψ) for every residue.

B-factor. For experimental (PDB) structures, the B-factor (temperature factor) quantifies the positional spread of each atom in the crystal — a combination of thermal vibration and static disorder — in units of Å². High B-factors mark flexible loops or poorly resolved regions; low B-factors mark the rigid, well-ordered core.

Secondary structure (3-state, P-SEA). SS3 is a coarse helix/strand/coil call (letters a/b/c) made by the P-SEA algorithm from inter-Cα distances and dihedrals. It is less detailed than DSSP but needs only Cα positions.

Predicted aligned error. Predicted aligned error is AlphaFold's pairwise confidence. Unlike pLDDT (per-residue), PAE is per-residue-pair and captures whether two parts of the structure are correctly placed relative to each other. Units are ångströms of expected positional error.

Solv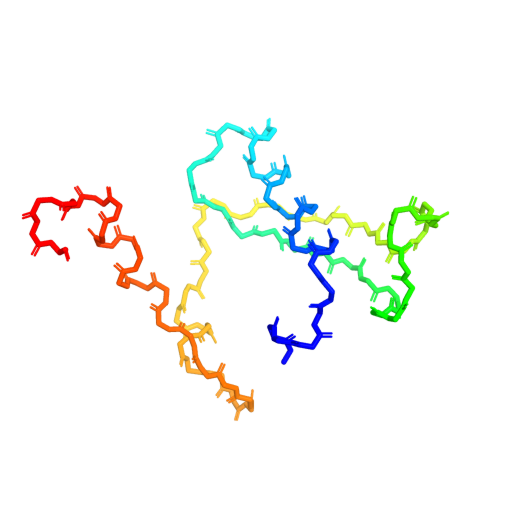ent-accessible surface area. Solvent-accessible surface area (SASA) is the area in Å² traced out by the centre of a 1.4 Å probe sphere (a water molecule) rolled over the protein's van der Waals surface (Shrake–Rupley / Lee–Richards construction). Buried residues have near-zero SASA; fully exposed residues can exceed 200 Å². The total SASA scales roughly with the number of surface residues.

Secondary structure (8-state, DSSP). The SS8 string is DSSP's per-residue secondary-structure call. α-helix (H) means an i→i+4 H-bond ladder; β-strand (E) means the residue participates in a β-sheet; 3₁₀ (G) and π (I) are tighter and wider helices; T/S are turns/bends; '-' is loop.

Rendered structure images. Structure images are PyMOL renders from six orthogonal camera directions. Cartoon representation draws helices as coils and strands as arrows; sticks shows the backbone as bonds; surface shows the solvent-excluded envelope. Rainbow coloring maps sequence position to hue (blue→red, N→C); chain coloring assigns a distinct color per polypeptide.

Sequence. The amino-acid sequence is the protein's primary structure: the linear order of residues from the N-terminus to the C-terminus, written in one-letter code. Everything else here — the 3D coordinates, the secondary structure, the domain annotations — is ultimately a consequence of this string.

Contact-map, Ramachandran, and PAE plots. Three diagnostic plots accompany the record. The Cα contact map visualizes the tertiary structure as a 2D adjacency matrix (8 Å cutoff, sequence-local contacts suppressed). The Ramachandran plot shows the distribution of backbone (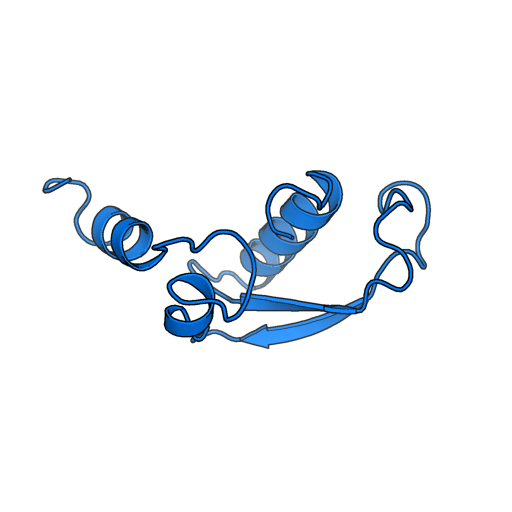φ, ψ) torsions, with points in the α and β basins reflecting secondary structure content. The PAE plot shows AlphaFold's inter-residue confidence as a color matrix.